Protein AF-A0AAW9EDV5-F1 (afdb_monomer_lite)

InterPro domains:
  IPR029063 S-adenosyl-L-methionine-dependent methyltransferase superfamily [SSF53335] (3-74)

Organism: Klebsiella aerogenes (NCBI:txid548)

pLDDT: mean 80.98, std 13.71, range [34.59, 94.12]

Secondary structure (DSSP, 8-state):
-----------TTS-HHHHHHHHHHHHHHTT-TTTTTEEEEEEEEETTEEEEEEEESSPPPHHHHHHHHHHHHHHT-EE-

Foldseek 3Di:
DDPDPDQPQDDPPDDPLQSVVSVLVVVLLVPFPQNVQWPDWDWDQDPQGIEIETDGPDDGDPVNVVSVVVSCVVSVYHYD

Structure (mmCIF, N/CA/C/O backbone):
data_AF-A0AAW9EDV5-F1
#
_entry.id   AF-A0AAW9EDV5-F1
#
loop_
_atom_site.group_PDB
_atom_site.id
_atom_site.type_symbol
_atom_site.label_atom_id
_atom_site.label_alt_id
_atom_site.label_comp_id
_atom_site.label_asym_id
_atom_site.label_entity_id
_atom_site.label_seq_id
_atom_site.pdbx_PDB_ins_code
_atom_site.Cartn_x
_atom_site.Cartn_y
_atom_site.Cartn_z
_atom_site.occupancy
_atom_site.B_iso_or_equiv
_atom_site.auth_seq_id
_atom_site.auth_comp_id
_atom_site.auth_asym_id
_atom_site.auth_atom_id
_atom_site.pdbx_PDB_model_num
ATOM 1 N N . LEU A 1 1 ? -20.362 13.796 -6.875 1.00 39.06 1 LEU A N 1
ATOM 2 C CA . LEU A 1 1 ? -19.051 13.969 -6.213 1.00 39.06 1 LEU A CA 1
ATOM 3 C C . LEU A 1 1 ? -18.279 12.675 -6.436 1.00 39.06 1 LEU A C 1
ATOM 5 O O . LEU A 1 1 ? -18.482 11.729 -5.689 1.00 39.06 1 LEU A O 1
ATOM 9 N N . SER A 1 2 ? -17.546 12.574 -7.547 1.00 34.59 2 SER A N 1
ATOM 10 C CA . SER A 1 2 ? -16.827 11.349 -7.919 1.00 34.59 2 SER A CA 1
ATOM 11 C C . SER A 1 2 ? -15.453 11.389 -7.251 1.00 34.59 2 SER A C 1
ATOM 13 O O . SER A 1 2 ? -14.533 12.028 -7.746 1.00 34.59 2 SER A O 1
ATOM 15 N N . ASN A 1 3 ? -15.360 10.766 -6.075 1.00 46.75 3 ASN A N 1
ATOM 16 C CA . ASN A 1 3 ? -14.096 10.298 -5.503 1.00 46.75 3 ASN A CA 1
ATOM 17 C C . ASN A 1 3 ? -13.923 8.828 -5.908 1.00 46.75 3 ASN A C 1
ATOM 19 O O . ASN A 1 3 ? -13.737 7.955 -5.060 1.00 46.75 3 ASN A O 1
ATOM 23 N N . ASP A 1 4 ? -14.105 8.529 -7.196 1.00 48.41 4 ASP A N 1
ATOM 24 C CA . ASP A 1 4 ? -13.891 7.179 -7.690 1.00 48.41 4 ASP A CA 1
ATOM 25 C C . ASP A 1 4 ? -12.384 6.926 -7.694 1.00 48.41 4 ASP A C 1
ATOM 27 O O . ASP A 1 4 ? -11.626 7.564 -8.424 1.00 48.41 4 ASP A O 1
ATOM 31 N N . LEU A 1 5 ? -11.946 6.010 -6.830 1.00 50.97 5 LEU A N 1
ATOM 32 C CA . LEU A 1 5 ? -10.603 5.441 -6.864 1.00 50.97 5 LEU A CA 1
ATOM 33 C C . LEU A 1 5 ? -10.397 4.796 -8.240 1.00 50.97 5 LEU A C 1
ATOM 35 O O . LEU A 1 5 ? -10.806 3.657 -8.474 1.00 50.97 5 LEU A O 1
ATOM 39 N N . VAL A 1 6 ? -9.780 5.533 -9.165 1.00 53.50 6 VAL A N 1
ATOM 40 C CA . VAL A 1 6 ? -9.395 5.000 -10.471 1.00 53.50 6 VAL A CA 1
ATOM 41 C C . VAL A 1 6 ? -8.239 4.037 -10.246 1.00 53.50 6 VAL A C 1
ATOM 43 O O . VAL A 1 6 ? -7.128 4.430 -9.893 1.00 53.50 6 VAL A O 1
ATOM 46 N N . MET A 1 7 ? -8.515 2.751 -10.432 1.00 58.09 7 MET A N 1
ATOM 47 C CA . MET A 1 7 ? -7.501 1.715 -10.353 1.00 58.09 7 MET A CA 1
ATOM 48 C C . MET A 1 7 ? -6.562 1.839 -11.555 1.00 58.09 7 MET A C 1
ATOM 50 O O . MET A 1 7 ? -6.938 1.528 -12.685 1.00 58.09 7 MET A O 1
ATOM 54 N N . VAL A 1 8 ? -5.325 2.270 -11.314 1.00 60.69 8 VAL A N 1
ATOM 55 C CA . VAL A 1 8 ? -4.254 2.158 -12.307 1.00 60.69 8 VAL A CA 1
ATOM 56 C C . VAL A 1 8 ? -3.828 0.694 -12.321 1.00 60.69 8 VAL A C 1
ATOM 58 O O . VAL A 1 8 ? -3.109 0.242 -11.438 1.00 60.69 8 VAL A O 1
ATOM 61 N N . THR A 1 9 ? -4.341 -0.077 -13.277 1.00 57.06 9 THR A N 1
ATOM 62 C CA . THR A 1 9 ? -4.054 -1.516 -13.388 1.00 57.06 9 THR A CA 1
ATOM 63 C C . THR A 1 9 ? -2.711 -1.795 -14.051 1.00 57.06 9 THR A C 1
ATOM 65 O O . THR A 1 9 ? -2.117 -2.841 -13.802 1.00 57.06 9 THR A O 1
ATOM 68 N N . GLN A 1 10 ? -2.226 -0.875 -14.890 1.00 51.75 10 GLN A N 1
ATOM 69 C CA . GLN A 1 10 ? -0.936 -0.970 -15.564 1.00 51.75 10 GLN A CA 1
ATOM 70 C C . GLN A 1 10 ? -0.343 0.425 -15.754 1.00 51.75 10 GLN A C 1
ATOM 72 O O . GLN A 1 10 ? -0.983 1.307 -16.326 1.00 51.75 10 GLN A O 1
ATOM 77 N N . CYS A 1 11 ? 0.890 0.620 -15.294 1.00 59.91 11 CYS A N 1
ATOM 78 C CA . CYS A 1 11 ? 1.635 1.850 -15.525 1.00 59.91 11 CYS A CA 1
ATOM 79 C C . CYS A 1 11 ? 2.898 1.513 -16.341 1.00 59.91 11 CYS A C 1
ATOM 81 O O . CYS A 1 11 ? 3.850 0.965 -15.786 1.00 59.91 11 CYS A O 1
ATOM 83 N N . PRO A 1 12 ? 2.924 1.790 -17.661 1.00 58.41 12 PRO A N 1
ATOM 84 C CA . PRO A 1 12 ? 3.995 1.335 -18.557 1.00 58.41 12 PRO A CA 1
ATOM 85 C C . PRO A 1 12 ? 5.356 1.997 -18.290 1.00 58.41 12 PRO A C 1
ATOM 87 O O . PRO A 1 12 ? 6.377 1.515 -18.771 1.00 58.41 12 PRO A O 1
ATOM 90 N N . VAL A 1 13 ? 5.383 3.084 -17.515 1.00 69.88 13 VAL A N 1
ATOM 91 C CA . VAL A 1 13 ? 6.616 3.747 -17.055 1.00 69.88 13 VAL A CA 1
ATOM 92 C C . VAL A 1 13 ? 7.101 3.225 -15.697 1.00 69.88 13 VAL A C 1
ATOM 94 O O . VAL A 1 13 ? 8.204 3.552 -15.262 1.00 69.88 13 VAL A O 1
ATOM 97 N N . LEU A 1 14 ? 6.283 2.418 -15.016 1.00 67.94 14 LEU A N 1
ATOM 98 C CA . LEU A 1 14 ? 6.582 1.864 -13.704 1.00 67.94 14 LEU A CA 1
ATOM 99 C C . LEU A 1 14 ? 7.471 0.626 -13.844 1.00 67.94 14 LEU A C 1
ATOM 101 O O . LEU A 1 14 ? 7.351 -0.160 -14.786 1.00 67.94 14 LEU A O 1
ATOM 105 N N . LYS A 1 15 ? 8.358 0.411 -12.872 1.00 79.38 15 LYS A N 1
ATOM 106 C CA . LYS A 1 15 ? 9.173 -0.807 -12.827 1.00 79.38 15 LYS A CA 1
ATOM 107 C C . LYS A 1 15 ? 8.259 -2.034 -12.655 1.00 79.38 15 LYS A C 1
ATOM 109 O O . LYS A 1 15 ? 7.317 -1.961 -11.863 1.00 79.38 15 LYS A O 1
ATOM 114 N N . PRO A 1 16 ? 8.545 -3.176 -13.313 1.00 82.31 16 PRO A N 1
ATOM 115 C CA . PRO A 1 16 ? 7.706 -4.378 -13.235 1.00 82.31 16 PRO A CA 1
ATOM 116 C C . PRO A 1 16 ? 7.393 -4.835 -11.804 1.00 82.31 16 PRO A C 1
ATOM 118 O O . PRO A 1 16 ? 6.280 -5.270 -11.529 1.00 82.31 16 PRO A O 1
ATOM 121 N N . GLN A 1 17 ? 8.352 -4.667 -10.889 1.00 82.69 17 GLN A N 1
ATOM 122 C CA . GLN A 1 17 ? 8.206 -4.982 -9.465 1.00 82.69 17 GLN A CA 1
ATOM 123 C C . GLN A 1 17 ? 7.079 -4.179 -8.809 1.00 82.69 17 GLN A C 1
ATOM 125 O O . GLN A 1 17 ? 6.242 -4.752 -8.125 1.00 82.69 17 GLN A O 1
ATOM 130 N N . LEU A 1 18 ? 7.004 -2.8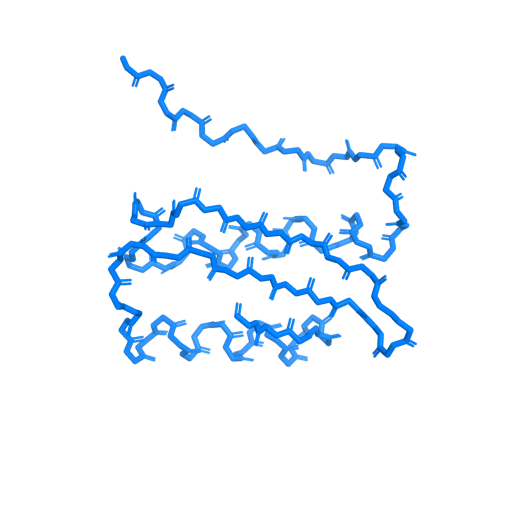71 -9.066 1.00 84.06 18 LEU A N 1
ATOM 131 C CA . LEU A 1 18 ? 5.927 -2.035 -8.536 1.00 84.06 18 LEU A CA 1
ATOM 132 C C . LEU A 1 18 ? 4.598 -2.320 -9.238 1.00 84.06 18 LEU A C 1
ATOM 134 O O . LEU A 1 18 ? 3.546 -2.288 -8.609 1.00 84.06 18 LEU A O 1
ATOM 138 N N . ASN A 1 19 ? 4.635 -2.641 -10.534 1.00 84.56 19 ASN A N 1
ATOM 139 C CA . ASN A 1 19 ? 3.423 -2.928 -11.299 1.00 84.56 19 ASN A CA 1
ATOM 140 C C . ASN A 1 19 ? 2.734 -4.207 -10.791 1.00 84.56 19 ASN A C 1
ATOM 142 O O . ASN A 1 19 ? 1.509 -4.264 -10.723 1.00 84.56 19 ASN A O 1
ATOM 146 N N . ALA A 1 20 ? 3.519 -5.203 -10.363 1.00 86.31 20 ALA A N 1
ATOM 147 C CA . ALA A 1 20 ? 3.017 -6.426 -9.738 1.00 86.31 20 ALA A CA 1
ATOM 148 C C . ALA A 1 20 ? 2.330 -6.181 -8.380 1.00 86.31 20 ALA A C 1
ATOM 150 O O . ALA A 1 20 ? 1.493 -6.983 -7.973 1.00 86.31 20 ALA A O 1
ATOM 151 N N . LEU A 1 21 ? 2.643 -5.071 -7.702 1.00 87.75 21 LEU A N 1
ATOM 152 C CA . LEU A 1 21 ? 2.076 -4.722 -6.398 1.00 87.75 21 LEU A CA 1
ATOM 153 C C . LEU A 1 21 ? 0.745 -3.976 -6.490 1.00 87.75 21 LEU A C 1
ATOM 155 O O . LEU A 1 21 ? 0.012 -3.958 -5.509 1.00 87.75 21 LEU A O 1
ATOM 159 N N . LEU A 1 22 ? 0.393 -3.405 -7.647 1.00 84.50 22 LEU A N 1
ATOM 160 C CA . LEU A 1 22 ? -0.807 -2.572 -7.801 1.00 84.50 22 LEU A CA 1
ATOM 161 C C . LEU A 1 22 ? -2.096 -3.319 -7.429 1.00 84.50 22 LEU A C 1
ATOM 163 O O . LEU A 1 22 ? -2.909 -2.809 -6.659 1.00 84.50 22 LEU A O 1
ATOM 167 N N . LEU A 1 23 ? -2.281 -4.535 -7.954 1.00 85.69 23 LEU A N 1
ATOM 168 C CA . LEU A 1 23 ? -3.479 -5.336 -7.688 1.00 85.69 23 LEU A CA 1
ATOM 169 C C . LEU A 1 23 ? -3.517 -5.876 -6.241 1.00 85.69 23 LEU A C 1
ATOM 171 O O . LEU A 1 23 ? -4.531 -5.649 -5.576 1.00 85.69 23 LEU A O 1
ATOM 175 N N . PRO A 1 24 ? -2.458 -6.531 -5.718 1.00 89.12 24 PRO A N 1
ATOM 176 C CA . PRO A 1 24 ? -2.422 -6.992 -4.327 1.00 89.12 24 PRO A CA 1
ATOM 177 C C . PRO A 1 24 ? -2.606 -5.862 -3.308 1.00 89.12 24 PRO A C 1
ATOM 179 O O . PRO A 1 24 ? -3.388 -5.997 -2.368 1.00 89.12 24 PRO A O 1
ATOM 182 N N . LEU A 1 25 ? -1.946 -4.720 -3.526 1.00 88.62 25 LEU A N 1
ATOM 183 C CA . LEU A 1 25 ? -2.075 -3.553 -2.658 1.00 88.62 25 LEU A CA 1
ATOM 184 C C . LEU A 1 25 ? -3.514 -3.047 -2.650 1.00 88.62 25 LEU A C 1
ATOM 186 O O . LEU A 1 25 ? -4.089 -2.831 -1.592 1.00 88.62 25 LEU A O 1
ATOM 190 N N . TRP A 1 26 ? -4.135 -2.912 -3.819 1.00 85.81 26 TRP A N 1
ATOM 191 C CA . TRP A 1 26 ? -5.522 -2.466 -3.902 1.00 85.81 26 TRP A CA 1
ATOM 192 C C . TRP A 1 26 ? -6.497 -3.409 -3.181 1.00 85.81 26 TRP A C 1
ATOM 194 O O . TRP A 1 26 ? -7.433 -2.946 -2.527 1.00 85.81 26 TRP A O 1
ATOM 204 N N . GLN A 1 27 ? -6.273 -4.724 -3.254 1.00 87.81 27 GLN A N 1
ATOM 205 C CA . GLN A 1 27 ? -7.062 -5.711 -2.510 1.00 87.81 27 GLN A CA 1
ATOM 206 C C . GLN A 1 27 ? -6.869 -5.591 -0.993 1.00 87.81 27 GLN A C 1
ATOM 208 O O . GLN A 1 27 ? -7.841 -5.730 -0.252 1.00 87.81 27 GLN A O 1
ATOM 213 N N . CYS A 1 28 ? -5.647 -5.314 -0.532 1.00 89.69 28 CYS A N 1
ATOM 214 C CA . CYS A 1 28 ? -5.361 -5.038 0.876 1.00 89.69 28 CYS A CA 1
ATOM 215 C C . CYS A 1 28 ? -6.078 -3.758 1.339 1.00 89.69 28 CYS A C 1
ATOM 217 O O . CYS A 1 28 ? -6.870 -3.796 2.277 1.00 89.69 28 CYS A O 1
ATOM 219 N N . LEU A 1 29 ? -5.904 -2.646 0.617 1.00 87.56 29 LEU A N 1
ATOM 220 C CA . LEU A 1 29 ? -6.476 -1.345 0.981 1.00 87.56 29 LEU A CA 1
ATOM 221 C C . LEU A 1 29 ? -8.005 -1.370 1.068 1.00 87.56 29 LEU A C 1
ATOM 223 O O . LEU A 1 29 ? -8.585 -0.718 1.930 1.00 87.56 29 LEU A O 1
ATOM 227 N N . LYS A 1 30 ? -8.673 -2.150 0.209 1.00 87.00 30 LYS A N 1
ATOM 228 C CA . LYS A 1 30 ? -10.133 -2.321 0.248 1.00 87.0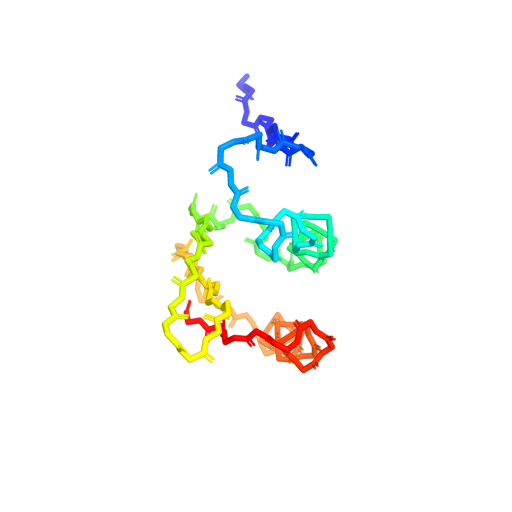0 30 LYS A CA 1
ATOM 229 C C . LYS A 1 30 ? -10.663 -2.998 1.509 1.00 87.00 30 LYS A C 1
ATOM 231 O O . LYS A 1 30 ? -11.851 -2.861 1.790 1.00 87.00 30 LYS A O 1
ATOM 236 N N . GLN A 1 31 ? -9.824 -3.747 2.216 1.00 87.50 31 GLN A N 1
ATOM 237 C CA . GLN A 1 31 ? -10.196 -4.411 3.464 1.00 87.50 31 GLN A CA 1
ATOM 238 C C . GLN A 1 31 ? -10.032 -3.491 4.675 1.00 87.50 31 GLN A C 1
ATOM 240 O O . GLN A 1 31 ? -10.574 -3.799 5.734 1.00 87.50 31 GLN A O 1
ATOM 245 N N . LEU A 1 32 ? -9.331 -2.361 4.522 1.00 86.19 32 LEU A N 1
ATOM 246 C CA . LEU A 1 32 ? -9.125 -1.425 5.615 1.00 86.19 32 LEU A CA 1
ATOM 247 C C . LEU A 1 32 ? -10.438 -0.742 5.992 1.00 86.19 32 LEU A C 1
ATOM 249 O O . LEU A 1 32 ? -11.151 -0.191 5.147 1.00 86.19 32 LEU A O 1
ATOM 253 N N . SER A 1 33 ? -10.725 -0.720 7.288 1.00 80.12 33 SER A N 1
ATOM 254 C CA . SER A 1 33 ? -11.918 -0.082 7.842 1.00 80.12 33 SER A CA 1
ATOM 255 C C . SER A 1 33 ? -11.945 1.428 7.560 1.00 80.12 33 SER A C 1
ATOM 257 O O . SER A 1 33 ? -13.009 2.014 7.354 1.00 80.12 33 SER A O 1
ATOM 259 N N . VAL A 1 34 ? -10.758 2.033 7.447 1.00 76.75 34 VAL A N 1
ATOM 260 C CA . VAL A 1 34 ? -10.530 3.463 7.204 1.00 76.75 34 VAL A CA 1
ATOM 261 C C . VAL A 1 34 ? -10.182 3.789 5.750 1.00 76.75 34 VAL A C 1
ATOM 263 O O . VAL A 1 34 ? -9.617 4.843 5.478 1.00 76.75 34 VAL A O 1
ATOM 266 N N . VAL A 1 35 ? -10.526 2.930 4.780 1.00 76.00 35 VAL A N 1
ATOM 267 C CA . VAL A 1 35 ? -10.193 3.159 3.355 1.00 76.00 35 VAL A CA 1
ATOM 268 C C . VAL A 1 35 ? -10.651 4.531 2.828 1.00 76.00 35 VAL A C 1
ATOM 270 O O . VAL A 1 35 ? -10.041 5.079 1.915 1.00 76.00 35 VAL A O 1
ATOM 273 N N . ARG A 1 36 ? -11.710 5.111 3.414 1.00 73.25 36 ARG A N 1
ATOM 274 C CA . ARG A 1 36 ? -12.231 6.449 3.072 1.00 73.25 36 ARG A CA 1
ATOM 275 C C . ARG A 1 36 ? -11.405 7.605 3.641 1.00 73.25 36 ARG A C 1
ATOM 277 O O . ARG A 1 36 ? -11.481 8.701 3.097 1.00 73.25 36 ARG A O 1
ATOM 284 N N . ASP A 1 37 ? -10.629 7.344 4.687 1.00 78.25 37 ASP A N 1
ATOM 285 C CA . ASP A 1 37 ? -9.756 8.314 5.358 1.00 78.25 37 ASP A CA 1
ATOM 286 C C . ASP A 1 37 ? -8.293 8.175 4.904 1.00 78.25 37 ASP A C 1
ATOM 288 O O . ASP A 1 37 ? -7.407 8.888 5.388 1.00 78.25 37 ASP A O 1
ATOM 292 N N . LEU A 1 38 ? -8.017 7.262 3.968 1.00 79.06 38 LEU A N 1
ATOM 293 C CA . LEU A 1 38 ? -6.744 7.218 3.263 1.00 79.06 38 LEU A CA 1
ATOM 294 C C . LEU A 1 38 ? -6.658 8.427 2.333 1.00 79.06 38 LEU A C 1
ATOM 296 O O . LEU A 1 38 ? -7.453 8.573 1.407 1.00 79.06 38 LEU A O 1
ATOM 300 N N . GLY A 1 39 ? -5.672 9.286 2.570 1.00 79.75 39 GLY A N 1
ATOM 301 C CA . GLY A 1 39 ? -5.387 10.413 1.695 1.00 79.75 39 GLY A CA 1
ATOM 302 C C . GLY A 1 39 ? -4.705 9.941 0.416 1.00 79.75 39 GLY A C 1
ATOM 303 O O . GLY A 1 39 ? -5.236 10.112 -0.678 1.00 79.75 39 GLY A O 1
ATOM 304 N N . HIS A 1 40 ? -3.524 9.333 0.555 1.00 81.31 40 HIS A N 1
ATOM 305 C CA . HIS A 1 40 ? -2.701 8.917 -0.580 1.00 81.31 40 HIS A CA 1
ATOM 306 C C . HIS A 1 40 ? -1.874 7.673 -0.261 1.00 81.31 40 HIS A C 1
ATOM 308 O O . HIS A 1 40 ? -1.474 7.459 0.883 1.00 81.31 40 HIS A O 1
ATOM 314 N N . VAL A 1 41 ? -1.588 6.889 -1.300 1.00 85.38 41 VAL A N 1
ATOM 315 C CA . VAL A 1 41 ? -0.673 5.748 -1.240 1.00 85.38 41 VAL A CA 1
ATOM 316 C C . VAL A 1 41 ? 0.428 5.955 -2.266 1.00 85.38 41 VAL A C 1
ATOM 318 O O . VAL A 1 41 ? 0.141 6.181 -3.442 1.00 85.38 41 VAL A O 1
ATOM 321 N N . GLU A 1 42 ? 1.677 5.892 -1.823 1.00 86.75 42 GLU A N 1
ATOM 322 C CA . GLU A 1 42 ? 2.849 6.029 -2.685 1.00 86.75 42 GLU A CA 1
ATOM 323 C C . GLU A 1 42 ? 3.557 4.677 -2.802 1.00 86.75 42 GLU A C 1
ATOM 325 O O . GLU A 1 42 ? 3.707 3.948 -1.822 1.00 86.75 42 GLU A O 1
ATOM 330 N N . LEU A 1 43 ? 3.987 4.344 -4.019 1.00 86.50 43 LEU A N 1
ATOM 331 C CA . LEU A 1 43 ? 4.783 3.158 -4.314 1.00 86.50 43 LEU A CA 1
ATOM 332 C C . LEU A 1 43 ? 6.167 3.593 -4.770 1.00 86.50 43 LEU A C 1
ATOM 334 O O . LEU A 1 43 ? 6.312 4.250 -5.803 1.00 86.50 43 LEU A O 1
ATOM 338 N N . VAL A 1 44 ? 7.180 3.201 -4.009 1.00 86.19 44 VAL A N 1
ATOM 339 C CA . VAL A 1 44 ? 8.576 3.567 -4.235 1.00 86.19 44 VAL A CA 1
ATOM 340 C C . VAL A 1 44 ? 9.392 2.295 -4.395 1.00 86.19 44 VAL A C 1
ATOM 342 O O . VAL A 1 44 ? 9.241 1.353 -3.629 1.00 86.19 44 VAL A O 1
ATOM 345 N N . LEU A 1 45 ? 10.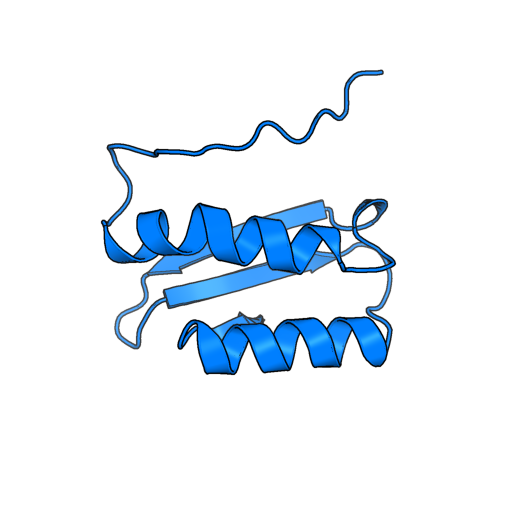269 2.248 -5.394 1.00 86.25 45 LEU A N 1
ATOM 346 C CA . LEU A 1 45 ? 11.283 1.203 -5.482 1.00 86.25 45 LEU A CA 1
ATOM 347 C C . LEU A 1 45 ? 12.594 1.785 -4.965 1.00 86.25 45 LEU A C 1
ATOM 349 O O . LEU A 1 45 ? 13.204 2.608 -5.647 1.00 86.25 45 LEU A O 1
ATOM 353 N N . ALA A 1 46 ? 12.985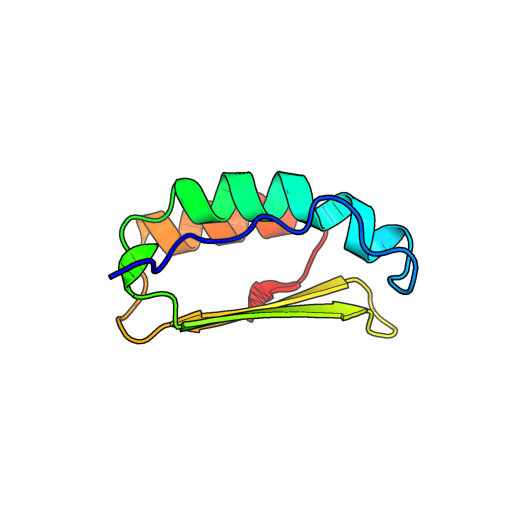 1.382 -3.762 1.00 83.25 46 ALA A N 1
ATOM 354 C CA . ALA A 1 46 ? 14.257 1.747 -3.161 1.00 83.25 46 ALA A CA 1
ATOM 355 C C . ALA A 1 46 ? 15.308 0.655 -3.419 1.00 83.25 46 ALA A C 1
ATOM 357 O O . ALA A 1 46 ? 14.988 -0.449 -3.869 1.00 83.25 46 ALA A O 1
ATOM 358 N N . ASP A 1 47 ? 16.568 0.951 -3.101 1.00 81.94 47 ASP A N 1
ATOM 359 C CA . ASP A 1 47 ? 17.685 0.015 -3.293 1.00 81.94 47 ASP A CA 1
ATOM 360 C C 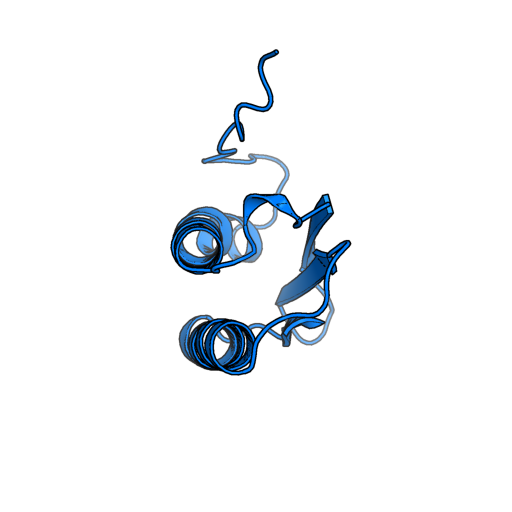. ASP A 1 47 ? 17.521 -1.282 -2.481 1.00 81.94 47 ASP A C 1
ATOM 362 O O . ASP A 1 47 ? 18.030 -2.333 -2.864 1.00 81.94 47 ASP A O 1
ATOM 366 N N . ASN A 1 48 ? 16.779 -1.222 -1.373 1.00 81.19 48 ASN A N 1
ATOM 367 C CA . ASN A 1 48 ? 16.465 -2.354 -0.504 1.00 81.19 48 ASN A CA 1
ATOM 368 C C . ASN A 1 48 ? 15.107 -3.015 -0.805 1.00 81.19 48 ASN A C 1
ATOM 370 O O . ASN A 1 48 ? 14.699 -3.906 -0.064 1.00 81.19 48 ASN A O 1
ATOM 374 N N . GLY A 1 49 ? 14.421 -2.611 -1.878 1.00 86.75 49 GLY A N 1
ATOM 375 C CA . GLY A 1 49 ? 13.173 -3.224 -2.325 1.00 86.75 49 GLY A CA 1
ATOM 376 C C . GLY A 1 49 ? 11.990 -2.256 -2.424 1.00 86.75 49 GLY A C 1
ATOM 377 O O . GLY A 1 49 ? 12.141 -1.038 -2.294 1.00 86.75 49 GLY A O 1
ATOM 378 N N . PRO A 1 50 ? 10.796 -2.789 -2.723 1.00 90.12 50 PRO A N 1
ATOM 379 C CA . PRO A 1 50 ? 9.585 -1.992 -2.823 1.00 90.12 50 PRO A CA 1
ATOM 380 C C . PRO A 1 50 ? 9.115 -1.493 -1.449 1.00 90.12 50 PRO A C 1
ATOM 382 O O . PRO A 1 50 ? 9.051 -2.235 -0.468 1.00 90.12 50 PRO A O 1
ATOM 385 N N . LEU A 1 51 ? 8.747 -0.220 -1.412 1.00 89.38 51 LEU A N 1
ATOM 386 C CA . LEU A 1 51 ? 8.234 0.507 -0.263 1.00 89.38 51 LEU A CA 1
ATOM 387 C C . LEU A 1 51 ? 6.846 1.059 -0.601 1.00 89.38 51 LEU A C 1
ATOM 389 O O . LEU A 1 51 ? 6.638 1.662 -1.657 1.00 89.38 51 LEU A O 1
ATOM 393 N N . VAL A 1 52 ? 5.913 0.861 0.320 1.00 90.44 52 VAL A N 1
ATOM 394 C CA . VAL A 1 52 ? 4.566 1.426 0.302 1.00 90.44 52 VAL A CA 1
ATOM 395 C C . VAL A 1 52 ? 4.505 2.493 1.384 1.00 90.44 52 VAL A C 1
ATOM 397 O O . VAL A 1 52 ? 4.827 2.214 2.534 1.00 90.44 52 VAL A O 1
ATOM 400 N N . ILE A 1 53 ? 4.080 3.702 1.033 1.00 88.69 53 ILE A N 1
ATOM 401 C CA . ILE A 1 53 ? 3.874 4.781 2.004 1.00 88.69 53 ILE A CA 1
ATOM 402 C C . ILE A 1 53 ? 2.385 5.096 2.056 1.00 88.69 53 ILE A C 1
ATOM 404 O O . ILE A 1 53 ? 1.783 5.421 1.029 1.00 88.69 53 ILE A O 1
ATOM 408 N N . LEU A 1 54 ? 1.790 5.001 3.242 1.00 88.75 54 LEU A N 1
ATOM 409 C CA . LEU A 1 54 ? 0.366 5.218 3.475 1.00 88.75 54 LEU A CA 1
ATOM 410 C C . LEU A 1 54 ? 0.150 6.526 4.229 1.00 88.75 54 LEU A C 1
ATOM 412 O O . LEU A 1 54 ? 0.428 6.646 5.417 1.00 88.75 54 LEU A O 1
ATOM 416 N N . ARG A 1 55 ? -0.430 7.518 3.550 1.00 85.00 55 ARG A N 1
ATOM 417 C CA . ARG A 1 55 ? -0.882 8.750 4.200 1.00 85.00 55 ARG A CA 1
ATOM 418 C C . ARG A 1 55 ? -2.349 8.616 4.564 1.00 85.00 55 ARG A C 1
ATOM 420 O O . ARG A 1 55 ? -3.207 8.584 3.683 1.00 85.00 55 ARG A O 1
ATOM 427 N N . HIS A 1 56 ? -2.633 8.587 5.858 1.00 85.06 56 HIS A N 1
ATOM 428 C CA . HIS A 1 56 ? -3.980 8.482 6.408 1.00 85.06 56 HIS A CA 1
ATOM 429 C C . HIS A 1 56 ? -4.315 9.714 7.260 1.00 85.06 56 HIS A C 1
ATOM 431 O O . HIS A 1 56 ? -3.445 10.300 7.903 1.00 85.06 56 HIS A O 1
ATOM 437 N N . LEU A 1 57 ? -5.581 10.130 7.239 1.00 82.12 57 LEU A N 1
ATOM 438 C CA . LEU A 1 57 ? -6.077 11.295 7.986 1.00 82.12 57 LEU A CA 1
ATOM 439 C C . LEU A 1 57 ? -6.622 10.921 9.373 1.00 82.12 57 LEU A C 1
ATOM 441 O O . LEU A 1 57 ? -6.739 11.781 10.244 1.00 82.12 57 LEU A O 1
ATOM 445 N N . SER A 1 58 ? -6.899 9.634 9.577 1.00 83.31 58 SER A N 1
ATOM 446 C CA . SER A 1 58 ? -7.377 9.039 10.826 1.00 83.31 58 SER A CA 1
ATOM 447 C C . SER A 1 58 ? -6.401 7.949 11.281 1.00 83.31 58 SER A C 1
ATOM 449 O O . SER A 1 58 ? -5.791 7.311 10.423 1.00 83.31 58 SER A O 1
ATOM 451 N N . PRO A 1 59 ? -6.221 7.697 12.588 1.00 86.00 59 PRO A N 1
ATOM 452 C CA . PRO A 1 59 ? -5.385 6.595 13.065 1.00 86.00 59 PRO A CA 1
ATOM 453 C C . PRO A 1 59 ? -5.858 5.237 12.528 1.00 86.00 59 PRO A C 1
ATOM 455 O O . PRO A 1 59 ? -7.058 4.970 12.491 1.00 86.00 59 PRO A O 1
ATOM 458 N N . LEU A 1 60 ? -4.915 4.365 12.163 1.00 87.38 60 LEU A N 1
ATOM 459 C CA . LEU A 1 60 ? -5.215 2.982 11.788 1.00 87.38 60 LEU A CA 1
ATOM 460 C C . LEU A 1 60 ? -5.642 2.178 13.021 1.00 87.38 60 LEU A C 1
ATOM 462 O O . LEU A 1 60 ? -4.992 2.252 14.070 1.00 87.38 60 LEU A O 1
ATOM 466 N N . SER A 1 61 ? -6.704 1.383 12.887 1.00 89.81 61 SER A N 1
ATOM 467 C CA . SER A 1 61 ? -7.091 0.424 13.924 1.00 89.81 61 SER A CA 1
ATOM 468 C C . SER A 1 61 ? -6.071 -0.717 14.026 1.00 89.81 61 SER A C 1
ATOM 470 O O . SER A 1 61 ? -5.304 -0.961 13.097 1.00 89.81 61 SER A O 1
ATOM 472 N N . GLU A 1 62 ? -6.069 -1.461 15.134 1.00 91.31 62 GLU A N 1
ATOM 473 C CA . GLU A 1 62 ? -5.198 -2.641 15.270 1.00 91.31 62 GLU A CA 1
ATOM 474 C C . GLU A 1 62 ? -5.480 -3.699 14.187 1.00 91.31 62 GLU A C 1
ATOM 476 O O . GLU A 1 62 ? -4.554 -4.323 13.680 1.00 91.31 62 GLU A O 1
ATOM 481 N N . GLY A 1 63 ? -6.742 -3.846 13.762 1.00 91.44 63 GLY A N 1
ATOM 482 C CA . GLY A 1 63 ? -7.104 -4.737 12.656 1.00 91.44 63 GLY A CA 1
ATOM 483 C C . GLY A 1 63 ? -6.534 -4.275 11.312 1.00 91.44 63 GLY A C 1
ATOM 484 O O . GLY A 1 63 ? -6.011 -5.088 10.556 1.00 91.44 63 GLY A O 1
ATOM 485 N N . ASP A 1 64 ? -6.565 -2.968 11.041 1.00 90.81 64 ASP A N 1
ATOM 486 C CA . ASP A 1 64 ? -5.974 -2.396 9.825 1.00 90.81 64 ASP A CA 1
ATOM 487 C C . ASP A 1 64 ? -4.452 -2.561 9.811 1.00 90.81 64 ASP A C 1
ATOM 489 O O . ASP A 1 64 ? -3.878 -2.922 8.786 1.00 90.81 64 ASP A O 1
ATOM 493 N N . LYS A 1 65 ? -3.796 -2.346 10.958 1.00 91.12 65 LYS A N 1
ATOM 494 C CA . LYS A 1 65 ? -2.353 -2.578 11.101 1.00 91.12 65 LYS A CA 1
ATOM 495 C C . LYS A 1 65 ? -1.994 -4.037 10.838 1.00 91.12 65 LYS A C 1
ATOM 497 O O . LYS A 1 65 ? -1.026 -4.275 10.129 1.00 91.12 65 LYS A O 1
ATOM 502 N N . GLN A 1 66 ? -2.781 -4.993 11.337 1.00 93.88 66 GLN A N 1
ATOM 503 C CA . GLN A 1 66 ? -2.542 -6.413 11.071 1.00 93.88 66 GLN A CA 1
ATOM 504 C C . GLN A 1 66 ? -2.709 -6.754 9.586 1.00 93.88 66 GLN A C 1
ATOM 506 O O . GLN A 1 66 ? -1.869 -7.446 9.023 1.00 93.88 66 GLN A O 1
ATOM 511 N N . LEU A 1 67 ? -3.746 -6.230 8.925 1.00 92.75 67 LEU A N 1
ATOM 512 C CA . LEU A 1 67 ? -3.945 -6.433 7.485 1.00 92.75 67 LEU A CA 1
ATOM 513 C C . LEU A 1 67 ? -2.770 -5.895 6.656 1.00 92.75 67 LEU A C 1
ATOM 515 O O . LEU A 1 67 ? -2.374 -6.510 5.664 1.00 92.75 67 LEU A O 1
ATOM 519 N N . LEU A 1 68 ? -2.222 -4.746 7.055 1.00 92.00 68 LEU A N 1
ATOM 520 C CA . LEU A 1 68 ? -1.041 -4.161 6.427 1.00 92.00 68 LEU A CA 1
ATOM 521 C C . LEU A 1 68 ? 0.218 -4.978 6.717 1.00 92.00 68 LEU A C 1
ATOM 523 O O . LEU A 1 68 ? 0.994 -5.226 5.800 1.00 92.00 68 LEU A O 1
ATOM 527 N N . ASP A 1 69 ? 0.404 -5.433 7.952 1.00 93.62 69 ASP A N 1
ATOM 528 C CA . ASP A 1 69 ? 1.539 -6.270 8.341 1.00 93.62 69 ASP A CA 1
ATOM 529 C C . ASP A 1 69 ? 1.539 -7.602 7.574 1.00 93.62 69 ASP A C 1
ATOM 531 O O . ASP A 1 69 ? 2.538 -7.968 6.950 1.00 93.62 69 ASP A O 1
ATOM 535 N N . ASP A 1 70 ? 0.387 -8.268 7.495 1.00 94.12 70 ASP A N 1
ATOM 536 C CA . ASP A 1 70 ? 0.199 -9.486 6.708 1.00 94.12 70 ASP A CA 1
ATOM 537 C C . ASP A 1 70 ? 0.499 -9.235 5.226 1.00 94.12 70 ASP A C 1
ATOM 539 O O . ASP A 1 70 ? 1.154 -10.046 4.565 1.00 94.12 70 ASP A O 1
ATOM 543 N N . PHE A 1 71 ? 0.042 -8.105 4.682 1.00 93.81 71 PHE A N 1
ATOM 544 C CA . PHE A 1 71 ? 0.347 -7.720 3.308 1.00 93.81 71 PHE A CA 1
ATOM 545 C C . PHE A 1 71 ? 1.848 -7.478 3.099 1.00 93.81 71 PHE A C 1
ATOM 547 O O . PHE A 1 71 ? 2.400 -7.956 2.106 1.00 93.81 71 PHE A O 1
ATOM 554 N N . SER A 1 72 ? 2.517 -6.802 4.037 1.00 93.12 72 SER A N 1
ATOM 555 C CA . SER A 1 72 ? 3.956 -6.521 3.986 1.00 93.12 72 SER A CA 1
ATOM 556 C C . SER A 1 72 ? 4.775 -7.810 3.872 1.00 93.12 72 SER A C 1
ATOM 558 O O . SER A 1 72 ? 5.645 -7.933 3.004 1.00 93.12 72 SER A O 1
ATOM 560 N N . HIS A 1 73 ? 4.401 -8.828 4.653 1.00 92.62 73 HIS A N 1
ATOM 561 C CA . HIS A 1 73 ? 5.039 -10.135 4.647 1.00 92.62 73 HIS A CA 1
ATOM 562 C C . HIS A 1 73 ? 4.751 -10.918 3.363 1.00 92.62 73 HIS A C 1
ATOM 564 O O . HIS A 1 73 ? 5.676 -11.462 2.760 1.00 92.62 73 HIS A O 1
ATOM 570 N N . HIS A 1 74 ? 3.500 -10.963 2.898 1.00 91.75 74 HIS A N 1
ATOM 571 C CA . HIS A 1 74 ? 3.153 -11.707 1.682 1.00 91.75 74 HIS A CA 1
ATOM 572 C C . HIS A 1 74 ? 3.750 -11.088 0.415 1.00 91.75 74 HIS A C 1
ATOM 574 O O . HIS A 1 74 ? 4.220 -11.809 -0.464 1.00 91.75 74 HIS A O 1
ATOM 580 N N . ALA A 1 75 ? 3.727 -9.759 0.311 1.00 90.06 75 ALA A N 1
ATOM 581 C CA . ALA A 1 75 ? 4.203 -9.034 -0.861 1.00 90.06 75 ALA A CA 1
ATOM 582 C C . ALA A 1 75 ? 5.700 -8.684 -0.794 1.00 90.06 75 ALA A C 1
ATOM 584 O O . ALA A 1 75 ? 6.232 -8.159 -1.772 1.00 90.06 75 ALA A O 1
ATOM 585 N N . GLN A 1 76 ? 6.372 -8.997 0.325 1.00 90.69 76 GLN A N 1
ATOM 586 C CA . GLN A 1 76 ? 7.783 -8.684 0.586 1.00 90.69 76 GLN A CA 1
ATOM 587 C C . GLN A 1 76 ? 8.082 -7.196 0.361 1.00 90.69 76 GLN A C 1
ATOM 589 O O . GLN A 1 76 ? 9.011 -6.818 -0.355 1.00 90.69 76 GLN A O 1
ATOM 594 N N . VAL A 1 77 ? 7.241 -6.349 0.955 1.00 91.69 77 VAL A N 1
ATOM 595 C CA . VAL A 1 77 ? 7.324 -4.891 0.852 1.00 91.69 77 VAL A CA 1
ATOM 596 C C . VAL A 1 77 ? 7.468 -4.281 2.231 1.00 91.69 77 VAL A C 1
ATOM 598 O O . VAL A 1 77 ? 6.929 -4.795 3.206 1.00 91.69 77 VAL A O 1
ATOM 601 N N . MET A 1 78 ? 8.155 -3.150 2.311 1.00 91.19 78 MET A N 1
ATOM 602 C CA . MET A 1 78 ? 8.111 -2.327 3.517 1.00 91.19 78 MET A CA 1
ATOM 603 C C . MET A 1 78 ? 6.876 -1.428 3.466 1.00 91.19 78 MET A C 1
ATOM 605 O O . MET A 1 78 ? 6.520 -0.941 2.392 1.00 91.19 78 MET A O 1
ATOM 609 N N . ILE A 1 79 ? 6.244 -1.189 4.615 1.00 90.75 79 ILE A N 1
ATOM 610 C CA . ILE A 1 79 ? 5.106 -0.271 4.742 1.00 90.75 79 ILE A CA 1
ATOM 611 C C . ILE A 1 79 ? 5.443 0.789 5.786 1.00 90.75 79 ILE A C 1
ATOM 613 O O . ILE A 1 79 ? 5.935 0.449 6.864 1.00 90.75 79 ILE A O 1
ATOM 617 N N . TYR A 1 80 ? 5.195 2.053 5.446 1.00 83.25 80 TYR A N 1
ATOM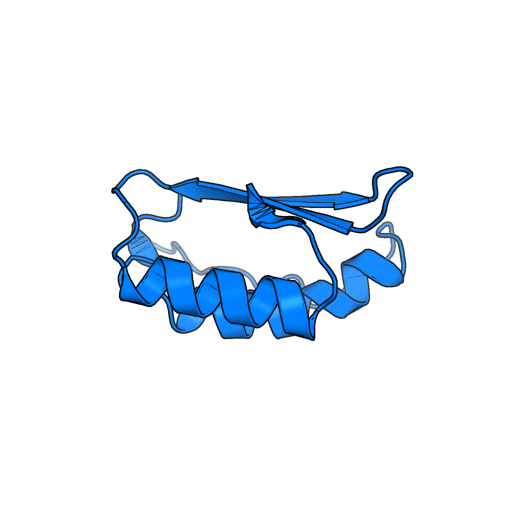 618 C CA . TYR A 1 80 ? 5.424 3.212 6.307 1.00 83.25 80 TYR A CA 1
ATOM 619 C C . TYR A 1 80 ? 4.202 4.125 6.371 1.00 83.25 80 TYR A C 1
ATOM 621 O O . TYR A 1 80 ? 3.555 4.318 5.313 1.00 83.25 80 TYR A O 1
#

Sequence (80 aa):
LSNDLVMVTQCPVLKPQLNALLLPLWQCLKQLSVVRDLGHVELVLADNGPLVILRHLSPLSEGDKQLLDDFSHHAQVMIY

Radius of gyration: 12.57 Å; chains: 1; bounding box: 37×26×34 Å